Protein AF-A0A2V6MSI1-F1 (afdb_monomer)

Mean predicted aligned error: 4.28 Å

Foldseek 3Di:
DAFWDKKKKKFKQQDQVDWAAFWLAAGPDTDRGQKIWMWDDRPPDIWTKIWGRVVSRVPDDIDIDTFDWDDDPPDIDTDDPPVVVVVSVVSHDPPPIWIKIWMWIARDGRNDPRIGTPDIPDTGGDDD

Nearest PDB structures (foldseek):
  7rto-assembly1_C  TM=3.402E-01  e=1.644E+00  Bluetongue virus (serotype 1 / isolate South Africa)
  6gis-assembly1_C  TM=2.396E-01  e=7.862E+00  Homo sapiens

Secondary structure (DSSP, 8-state):
--S---EEEEEEE--TT---BSTTSPTT-B-S-SEEEEEEE-SS-EEEEEEE-GGGGGTPPPEEEEE-EEEETTEEEE---HHHHHHHHHH--TTT-EEEEEEEEESS-TTSTTEEEEEE---EEPP-

Radius of gyration: 14.1 Å; Cα contacts (8 Å, |Δi|>4): 304; chains: 1; bounding box: 38×28×39 Å

Structure (mmCIF, N/CA/C/O backbone):
data_AF-A0A2V6MSI1-F1
#
_entry.id   AF-A0A2V6MSI1-F1
#
loop_
_atom_site.group_PDB
_atom_site.id
_atom_site.type_symbol
_atom_site.label_atom_id
_atom_site.label_alt_id
_atom_site.label_comp_id
_atom_site.label_asym_id
_atom_site.label_entity_id
_atom_site.label_seq_id
_atom_site.pdbx_PDB_ins_code
_atom_site.Cartn_x
_atom_site.Cartn_y
_atom_site.Cartn_z
_atom_site.occupancy
_atom_site.B_iso_or_equiv
_atom_site.auth_seq_id
_atom_site.auth_comp_id
_atom_site.auth_asym_id
_atom_site.auth_atom_id
_atom_site.pdbx_PDB_model_num
ATOM 1 N N . GLY A 1 1 ? 5.453 3.789 17.562 1.00 39.16 1 GLY A N 1
ATOM 2 C CA . GLY A 1 1 ? 4.197 3.026 17.458 1.00 39.16 1 GLY A CA 1
ATOM 3 C C . GLY A 1 1 ? 4.234 1.926 18.491 1.00 39.16 1 GLY A C 1
ATOM 4 O O . GLY A 1 1 ? 5.309 1.376 18.697 1.00 39.16 1 GLY A O 1
ATOM 5 N N . SER A 1 2 ? 3.119 1.697 19.185 1.00 40.19 2 SER A N 1
ATOM 6 C CA . SER A 1 2 ? 2.952 0.626 20.181 1.00 40.19 2 SER A CA 1
ATOM 7 C C . SER A 1 2 ? 3.033 -0.768 19.520 1.00 40.19 2 SER A C 1
ATOM 9 O O . SER A 1 2 ? 2.729 -0.864 18.332 1.00 40.19 2 SER A O 1
ATOM 11 N N . PRO A 1 3 ? 3.440 -1.829 20.245 1.00 48.75 3 PRO A N 1
ATOM 12 C CA . PRO A 1 3 ? 3.565 -3.190 19.720 1.00 48.75 3 PRO A CA 1
ATOM 13 C C . PRO A 1 3 ? 2.203 -3.860 19.453 1.00 48.75 3 PRO A C 1
ATOM 15 O O . PRO A 1 3 ? 1.333 -3.859 20.319 1.00 48.75 3 PRO A O 1
ATOM 18 N N . GLY A 1 4 ? 2.064 -4.498 18.285 1.00 56.56 4 GLY A N 1
ATOM 19 C CA . GLY A 1 4 ? 1.224 -5.680 18.060 1.00 56.56 4 GLY A CA 1
ATOM 20 C C . GLY A 1 4 ? -0.284 -5.487 17.950 1.00 56.56 4 GLY A C 1
ATOM 21 O O . GLY A 1 4 ? -0.976 -6.014 18.819 1.00 56.56 4 GLY A O 1
ATOM 22 N N . VAL A 1 5 ? -0.828 -4.822 16.912 1.00 70.38 5 VAL A N 1
ATOM 23 C CA . VAL A 1 5 ? -2.305 -4.699 16.826 1.00 70.38 5 VAL A CA 1
ATOM 24 C C . VAL A 1 5 ? -3.010 -4.913 15.472 1.00 70.38 5 VAL A 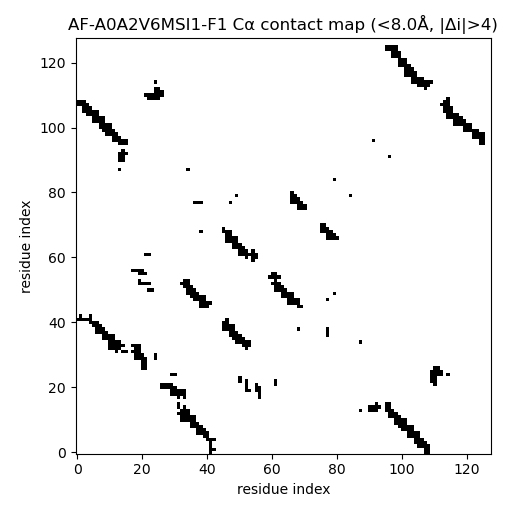C 1
ATOM 26 O O . VAL A 1 5 ? -4.228 -4.859 15.427 1.00 70.38 5 VAL A O 1
ATOM 29 N N . PHE A 1 6 ? -2.320 -5.391 14.439 1.00 73.25 6 PHE A N 1
ATOM 30 C CA . PHE A 1 6 ? -2.843 -5.655 13.080 1.00 73.25 6 PHE A CA 1
ATOM 31 C C . PHE A 1 6 ? -2.958 -4.428 12.174 1.00 73.25 6 PHE A C 1
ATOM 33 O O . PHE A 1 6 ? -3.541 -3.408 12.535 1.00 73.25 6 PHE A O 1
ATOM 40 N N . ASP A 1 7 ? -2.471 -4.608 10.947 1.00 86.62 7 ASP A N 1
ATOM 41 C CA . ASP A 1 7 ? -2.541 -3.632 9.867 1.00 86.62 7 ASP A CA 1
ATOM 42 C C . ASP A 1 7 ? -3.162 -4.275 8.620 1.00 86.62 7 ASP A C 1
ATOM 44 O O . ASP A 1 7 ? -2.997 -5.471 8.367 1.00 86.62 7 ASP A O 1
ATOM 48 N N . TRP A 1 8 ? -3.841 -3.475 7.800 1.00 91.50 8 TRP A N 1
ATOM 49 C CA . TRP A 1 8 ? -4.403 -3.909 6.518 1.00 91.50 8 TRP A CA 1
ATOM 50 C C . TRP A 1 8 ? -3.833 -3.060 5.407 1.00 91.50 8 TRP A C 1
ATOM 52 O O . TRP A 1 8 ? -3.996 -1.841 5.416 1.00 91.50 8 TRP A O 1
ATOM 62 N N . HIS A 1 9 ? -3.149 -3.693 4.463 1.00 92.56 9 HIS A N 1
ATOM 63 C CA . HIS A 1 9 ? -2.434 -3.013 3.395 1.00 92.56 9 HIS A CA 1
ATOM 64 C C . HIS A 1 9 ? -2.941 -3.464 2.025 1.00 92.56 9 HIS A C 1
ATOM 66 O O . HIS A 1 9 ? -3.056 -4.654 1.734 1.00 92.56 9 HIS A O 1
ATOM 72 N N . PHE A 1 10 ? -3.143 -2.486 1.153 1.00 95.19 10 PHE A N 1
ATOM 73 C CA . PHE A 1 10 ? -3.321 -2.636 -0.278 1.00 95.19 10 PHE A CA 1
ATOM 74 C C . PHE A 1 10 ? -1.993 -2.307 -0.956 1.00 95.19 10 PHE A C 1
ATOM 76 O O . PHE A 1 10 ? -1.634 -1.137 -1.105 1.00 95.19 10 PHE A O 1
ATOM 83 N N . ALA A 1 11 ? -1.237 -3.343 -1.310 1.00 95.19 11 ALA A N 1
ATOM 84 C CA . ALA A 1 11 ? 0.016 -3.190 -2.038 1.00 95.19 11 ALA A CA 1
ATOM 85 C C . ALA A 1 11 ? -0.300 -3.030 -3.528 1.00 95.19 11 ALA A C 1
ATOM 87 O O . ALA A 1 11 ? -0.963 -3.891 -4.109 1.00 95.19 11 ALA A O 1
ATOM 88 N N . LEU A 1 12 ? 0.159 -1.941 -4.134 1.00 96.81 12 LEU A N 1
ATOM 89 C CA . LEU A 1 12 ? -0.097 -1.581 -5.523 1.00 96.81 12 LEU A CA 1
ATOM 90 C C . LEU A 1 12 ? 1.233 -1.650 -6.279 1.00 96.81 12 LE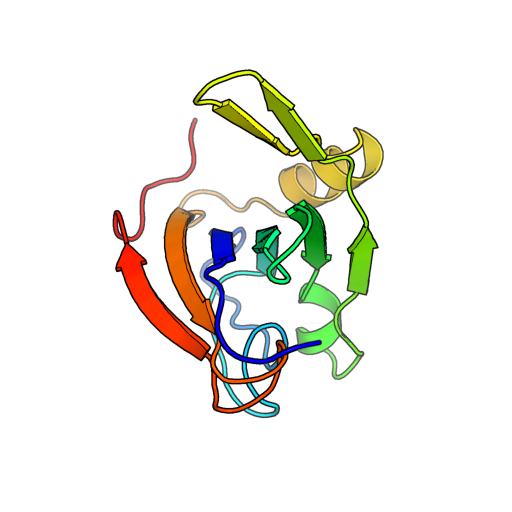U A C 1
ATOM 92 O O . LEU A 1 12 ? 2.098 -0.792 -6.110 1.00 96.81 12 LEU A O 1
ATOM 96 N N . ASN A 1 13 ? 1.395 -2.710 -7.065 1.00 96.25 13 ASN A N 1
ATOM 97 C CA . ASN A 1 13 ? 2.493 -2.874 -8.009 1.00 96.25 13 ASN A CA 1
ATOM 98 C C . ASN A 1 13 ? 2.044 -2.267 -9.337 1.00 96.25 13 ASN A C 1
ATOM 100 O O . ASN A 1 13 ? 1.221 -2.841 -10.049 1.00 96.25 13 ASN A O 1
ATOM 104 N N . THR A 1 14 ? 2.532 -1.073 -9.613 1.00 96.06 14 THR A N 1
ATOM 105 C CA . THR A 1 14 ? 2.176 -0.288 -10.789 1.00 96.06 14 THR A CA 1
ATOM 106 C C . THR A 1 14 ? 3.099 -0.561 -11.973 1.00 96.06 14 THR A C 1
ATOM 108 O O . THR A 1 14 ? 2.656 -0.375 -13.101 1.00 96.06 14 THR A O 1
ATOM 111 N N . ASP A 1 15 ? 4.313 -1.064 -11.740 1.00 93.44 15 ASP A N 1
ATOM 112 C CA . ASP A 1 15 ? 5.302 -1.397 -12.771 1.00 93.44 15 ASP A CA 1
ATOM 113 C C . ASP A 1 15 ? 6.061 -2.674 -12.369 1.00 93.44 15 ASP A C 1
ATOM 115 O O . ASP A 1 15 ? 6.825 -2.693 -11.407 1.00 93.44 15 ASP A O 1
ATOM 119 N N . ASP A 1 16 ? 5.863 -3.768 -13.113 1.00 90.88 16 ASP A N 1
ATOM 120 C CA . ASP A 1 16 ? 6.455 -5.068 -12.777 1.00 90.88 16 ASP A CA 1
ATOM 121 C C . ASP A 1 16 ? 7.962 -5.171 -13.059 1.00 90.88 16 ASP A C 1
ATOM 123 O O . ASP A 1 16 ? 8.589 -6.174 -12.701 1.00 90.88 16 ASP A O 1
ATOM 127 N N . SER A 1 17 ? 8.555 -4.126 -13.640 1.00 92.81 17 SER A N 1
ATOM 128 C CA . SER A 1 17 ? 9.993 -4.014 -13.852 1.00 92.81 17 SER A CA 1
ATOM 129 C C . SER A 1 17 ? 10.735 -3.402 -12.660 1.00 92.81 17 SER A C 1
ATOM 131 O O . SER A 1 17 ? 11.968 -3.475 -12.607 1.00 92.81 17 SER A O 1
ATOM 133 N N . THR A 1 18 ? 10.018 -2.842 -11.677 1.00 92.81 18 THR A N 1
ATOM 134 C CA . THR A 1 18 ? 10.618 -2.167 -10.522 1.00 92.81 18 THR A CA 1
ATOM 135 C C . THR A 1 18 ? 10.399 -2.896 -9.202 1.00 92.81 18 THR A C 1
ATOM 137 O O . THR A 1 18 ? 9.405 -3.571 -8.959 1.00 92.81 18 THR A O 1
ATOM 140 N N . TYR A 1 19 ? 11.388 -2.769 -8.315 1.00 95.12 19 TYR A N 1
ATOM 141 C CA . TYR A 1 19 ? 11.343 -3.308 -6.958 1.00 95.12 19 TYR A CA 1
ATOM 142 C C . TYR A 1 19 ? 11.914 -2.258 -6.011 1.00 95.12 19 TYR A C 1
ATOM 144 O O . TYR A 1 19 ? 13.115 -2.263 -5.744 1.00 95.12 19 TYR A O 1
ATOM 152 N N . PRO A 1 20 ? 11.105 -1.312 -5.514 1.00 95.50 20 PRO A N 1
ATOM 153 C CA . PRO A 1 20 ? 11.604 -0.337 -4.560 1.00 95.50 20 PRO A CA 1
ATOM 154 C C . PRO A 1 20 ? 12.097 -1.013 -3.266 1.00 95.50 20 PRO A C 1
ATOM 156 O O . PRO A 1 20 ? 11.488 -1.995 -2.813 1.00 95.50 20 PRO A O 1
ATOM 159 N N . PRO A 1 21 ? 13.183 -0.519 -2.647 1.00 94.25 21 PRO A N 1
ATOM 160 C CA . PRO A 1 21 ? 13.638 -0.993 -1.346 1.00 94.25 21 PRO A CA 1
ATOM 161 C C . PRO A 1 21 ? 12.913 -0.308 -0.178 1.00 94.25 21 PRO A C 1
ATOM 163 O O . PRO A 1 21 ? 12.359 0.783 -0.307 1.00 94.25 21 PRO A O 1
ATOM 166 N N . GLY A 1 22 ? 12.980 -0.923 1.001 1.00 88.94 22 GLY A N 1
ATOM 167 C CA . GLY A 1 22 ? 12.610 -0.298 2.270 1.00 88.94 22 GLY A CA 1
ATOM 168 C C . GLY A 1 22 ? 11.105 -0.153 2.486 1.00 88.94 22 GLY A C 1
ATOM 169 O O . GLY A 1 22 ? 10.310 -0.934 1.958 1.00 88.94 22 GLY A O 1
ATOM 170 N N . LEU A 1 23 ? 10.732 0.840 3.297 1.00 89.56 23 LEU A N 1
ATOM 171 C CA . LEU A 1 23 ? 9.404 1.050 3.885 1.00 89.56 23 LEU A CA 1
ATOM 172 C C . LEU A 1 23 ? 8.230 0.626 2.971 1.00 89.56 23 LEU A C 1
ATOM 174 O O . LEU A 1 23 ? 8.198 1.074 1.831 1.00 89.56 23 LEU A O 1
ATOM 178 N N . PRO A 1 24 ? 7.243 -0.167 3.442 1.00 85.00 24 PRO A N 1
ATOM 179 C CA . PRO A 1 24 ? 7.039 -0.599 4.828 1.00 85.00 24 PRO A CA 1
ATOM 180 C C . PRO A 1 24 ? 7.975 -1.727 5.285 1.00 85.00 24 PRO A C 1
ATOM 182 O O . PRO A 1 24 ? 7.910 -2.129 6.444 1.00 85.00 24 PRO A O 1
ATOM 185 N N . LEU A 1 25 ? 8.849 -2.217 4.405 1.00 85.38 25 LEU A N 1
ATOM 186 C CA . LEU A 1 25 ? 9.830 -3.249 4.725 1.00 85.38 25 LEU A CA 1
ATOM 187 C C . LEU A 1 25 ? 11.092 -2.660 5.374 1.00 85.38 25 LEU A C 1
ATOM 189 O O . LEU A 1 25 ? 11.363 -1.466 5.204 1.00 85.38 25 LEU A O 1
ATOM 193 N N . PRO A 1 26 ? 11.886 -3.483 6.080 1.00 85.44 26 PRO A N 1
ATOM 194 C CA . PRO A 1 26 ? 13.181 -3.064 6.601 1.00 85.44 26 PRO A CA 1
ATOM 195 C C . PRO A 1 26 ? 14.099 -2.466 5.520 1.00 85.44 26 PRO A C 1
ATOM 197 O O . PRO A 1 26 ? 14.004 -2.840 4.343 1.00 85.44 26 PRO A O 1
ATOM 200 N N . PRO A 1 27 ? 15.019 -1.553 5.881 1.00 85.75 27 PRO A N 1
ATOM 201 C CA . PRO A 1 27 ? 16.048 -1.072 4.965 1.00 85.75 27 PRO A CA 1
ATOM 202 C C . PRO A 1 27 ? 16.788 -2.229 4.277 1.00 85.75 27 PRO A C 1
ATOM 204 O O . PRO A 1 27 ? 17.179 -3.197 4.920 1.00 85.75 27 PRO A O 1
ATOM 207 N N . GLY A 1 28 ? 16.978 -2.135 2.958 1.00 86.00 28 GLY A N 1
ATOM 208 C CA . GLY A 1 28 ? 17.636 -3.180 2.161 1.00 86.00 28 GLY A CA 1
ATOM 209 C C . GLY A 1 28 ? 16.729 -4.333 1.713 1.00 86.00 28 GLY A C 1
ATOM 210 O O . GLY A 1 28 ? 17.176 -5.171 0.935 1.00 86.00 28 GLY A O 1
ATOM 211 N N . HIS A 1 29 ? 15.460 -4.369 2.133 1.00 88.94 29 HIS A N 1
ATOM 212 C CA . HIS A 1 29 ? 14.485 -5.345 1.640 1.00 88.94 29 HIS A CA 1
ATOM 213 C C . HIS A 1 29 ? 13.729 -4.801 0.432 1.00 88.94 29 HIS A C 1
ATOM 215 O O . HIS A 1 29 ? 13.245 -3.669 0.447 1.00 88.94 29 HIS A O 1
ATOM 221 N N . PHE A 1 30 ? 13.593 -5.629 -0.600 1.00 92.31 30 PHE A N 1
ATOM 222 C CA . PHE A 1 30 ? 12.994 -5.260 -1.877 1.00 92.31 30 PHE A CA 1
ATOM 223 C C . PHE A 1 30 ? 11.633 -5.927 -2.039 1.00 92.31 30 PHE A C 1
ATOM 225 O O . PHE A 1 30 ? 11.468 -7.111 -1.745 1.00 92.31 30 PHE A O 1
ATOM 232 N N . ALA A 1 31 ? 10.659 -5.167 -2.530 1.00 91.69 31 ALA A N 1
ATOM 233 C CA . ALA A 1 31 ? 9.346 -5.691 -2.869 1.00 91.69 31 ALA A CA 1
ATOM 234 C C . ALA A 1 31 ? 8.741 -4.922 -4.040 1.00 91.69 31 ALA A C 1
ATOM 236 O O . ALA A 1 31 ? 9.001 -3.727 -4.168 1.00 91.69 31 ALA A O 1
ATOM 237 N N . PRO A 1 32 ? 7.901 -5.589 -4.840 1.00 93.56 32 PRO A N 1
ATOM 238 C CA . PRO A 1 32 ? 7.438 -5.080 -6.128 1.00 93.56 32 PRO A CA 1
ATOM 239 C C . PRO A 1 32 ? 6.343 -4.011 -6.056 1.00 93.56 32 PRO A C 1
ATOM 241 O O . PRO A 1 32 ? 5.844 -3.611 -7.085 1.00 93.56 32 PRO A O 1
ATOM 244 N N . ALA A 1 33 ? 5.842 -3.627 -4.882 1.00 95.56 33 ALA A N 1
ATOM 245 C CA . ALA A 1 33 ? 4.796 -2.607 -4.825 1.00 95.56 33 ALA A CA 1
ATOM 246 C C . ALA A 1 33 ? 5.419 -1.215 -4.708 1.00 95.56 33 ALA A C 1
ATOM 248 O O . ALA A 1 33 ? 6.116 -0.943 -3.728 1.00 95.56 33 ALA A O 1
ATOM 249 N N . GLU A 1 34 ? 5.141 -0.324 -5.657 1.00 97.00 34 GLU A N 1
ATOM 250 C CA . GLU A 1 34 ? 5.545 1.083 -5.579 1.00 97.00 34 GLU A CA 1
ATOM 251 C C . GLU A 1 34 ? 4.704 1.849 -4.569 1.00 97.00 34 GLU A C 1
ATOM 253 O O . GLU A 1 34 ? 5.231 2.730 -3.891 1.00 97.00 34 GLU A O 1
ATOM 258 N N . PHE A 1 35 ? 3.429 1.489 -4.416 1.00 97.19 35 PHE A N 1
ATOM 259 C CA . PHE A 1 35 ? 2.551 2.139 -3.455 1.00 97.19 35 PHE A CA 1
ATOM 260 C C . PHE A 1 35 ? 1.962 1.159 -2.453 1.00 97.19 35 PHE A C 1
ATOM 262 O O . PHE A 1 35 ? 1.673 0.002 -2.759 1.00 97.19 35 PHE A O 1
ATOM 269 N N . TYR A 1 36 ? 1.729 1.659 -1.246 1.00 96.06 36 TYR A N 1
ATOM 270 C CA . TYR A 1 36 ? 0.928 0.978 -0.239 1.00 96.06 36 TYR A CA 1
ATOM 271 C C . TYR A 1 36 ? -0.140 1.935 0.256 1.00 96.06 36 TYR A C 1
ATOM 273 O O . TYR A 1 36 ? 0.176 3.055 0.641 1.00 96.06 36 TYR A O 1
ATOM 281 N N . VAL A 1 37 ? -1.389 1.490 0.281 1.00 97.00 37 VAL A N 1
ATOM 282 C CA . VAL A 1 37 ? -2.477 2.175 0.986 1.00 97.00 37 VAL A CA 1
ATOM 283 C C . VAL A 1 37 ? -2.861 1.297 2.160 1.00 97.00 37 VAL A C 1
ATOM 285 O O . VAL A 1 37 ? -3.086 0.111 1.959 1.00 97.00 37 VAL A O 1
ATOM 288 N N . GLY A 1 38 ? -2.926 1.823 3.377 1.00 94.19 38 GLY A N 1
ATOM 289 C CA . GLY A 1 38 ? -3.177 0.974 4.535 1.00 94.19 38 GLY A CA 1
ATOM 290 C C . GLY A 1 38 ? -3.910 1.644 5.681 1.00 94.19 38 GLY A C 1
ATOM 291 O O . GLY A 1 38 ? -3.913 2.868 5.814 1.00 94.19 38 GLY A O 1
ATOM 292 N N . ALA A 1 39 ? -4.543 0.800 6.491 1.00 93.25 39 ALA A N 1
ATOM 293 C CA . ALA A 1 39 ? -5.088 1.140 7.793 1.00 93.25 39 ALA A CA 1
ATOM 294 C C . ALA A 1 39 ? -4.207 0.492 8.863 1.00 93.25 39 ALA A C 1
ATOM 296 O O . ALA A 1 39 ? -3.983 -0.718 8.813 1.00 93.25 39 ALA A O 1
ATOM 297 N N . LEU A 1 40 ? -3.744 1.294 9.818 1.00 89.62 40 LEU A N 1
ATOM 298 C CA . LEU A 1 40 ? -2.957 0.845 10.963 1.00 89.62 40 LEU A CA 1
ATOM 299 C C . LEU A 1 40 ? -3.811 0.954 12.223 1.00 89.62 40 LEU A C 1
ATOM 301 O O . LEU A 1 40 ? -4.449 1.993 12.425 1.00 89.62 40 LEU A O 1
ATOM 305 N N . TRP A 1 41 ? -3.812 -0.074 13.068 1.00 87.75 41 TRP A N 1
ATOM 306 C CA . TRP A 1 41 ? -4.457 -0.032 14.380 1.00 87.75 41 TRP A CA 1
ATOM 307 C C . TRP A 1 41 ? -3.394 0.041 15.476 1.00 87.75 41 TRP A C 1
ATOM 309 O O . TRP A 1 41 ? -2.523 -0.817 15.577 1.00 87.75 41 TRP A O 1
ATOM 319 N N . ASP A 1 42 ? -3.459 1.073 16.316 1.00 83.12 42 ASP A N 1
ATOM 320 C CA . ASP A 1 42 ? -2.475 1.289 17.387 1.00 83.12 42 ASP A CA 1
ATOM 321 C C . ASP A 1 42 ? -2.896 0.711 18.750 1.00 83.12 42 ASP A C 1
ATOM 323 O O . ASP A 1 42 ? -2.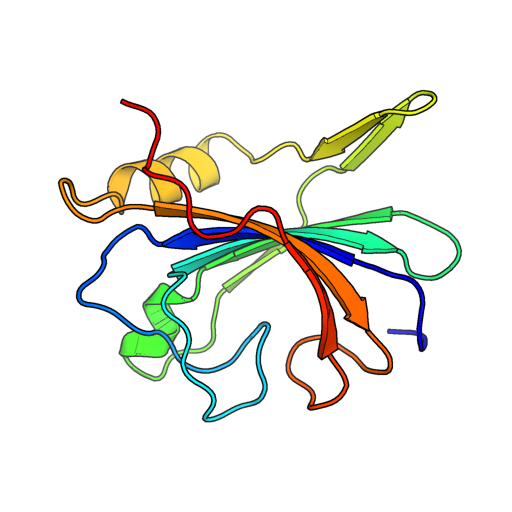198 0.897 19.750 1.00 83.12 42 ASP A O 1
ATOM 327 N N . GLY A 1 43 ? -4.036 0.013 18.796 1.00 83.69 43 GLY A N 1
ATOM 328 C CA . GLY A 1 43 ? -4.672 -0.456 20.030 1.00 83.69 43 GLY A CA 1
ATOM 329 C C . GLY A 1 43 ? -5.826 0.417 20.508 1.00 83.69 43 GLY A C 1
ATOM 330 O O . GLY A 1 43 ? -6.598 -0.026 21.358 1.00 83.69 43 GLY A O 1
ATOM 331 N N . THR A 1 44 ? -5.976 1.621 19.956 1.00 85.94 44 THR A N 1
ATOM 332 C CA . THR A 1 44 ? -6.997 2.593 20.368 1.00 85.94 44 THR A CA 1
ATOM 333 C C . THR A 1 44 ? -7.758 3.218 19.205 1.00 85.94 44 THR A C 1
ATOM 335 O O . THR A 1 44 ? -8.970 3.414 19.308 1.00 85.94 44 THR A O 1
ATOM 338 N N . ALA A 1 45 ? -7.078 3.515 18.099 1.00 87.12 45 ALA A N 1
ATOM 339 C CA . ALA A 1 45 ? -7.662 4.147 16.930 1.00 87.12 45 ALA A CA 1
ATOM 340 C C . ALA A 1 45 ? -7.050 3.602 15.637 1.00 87.12 45 ALA A C 1
ATOM 342 O O . ALA A 1 45 ? -5.916 3.121 15.594 1.00 87.12 45 ALA A O 1
ATOM 343 N N . PHE A 1 46 ? -7.826 3.709 14.558 1.00 90.56 46 PHE A N 1
ATOM 344 C CA . PHE A 1 46 ? -7.306 3.497 13.217 1.00 90.56 46 PHE A CA 1
ATOM 345 C C . PHE A 1 46 ? -6.653 4.778 12.704 1.00 90.56 46 PHE A C 1
ATOM 347 O O . PHE A 1 46 ? -7.198 5.871 12.869 1.00 90.56 46 PHE A O 1
ATOM 354 N N . SER A 1 47 ? -5.533 4.628 12.004 1.00 92.00 47 SER A N 1
ATOM 355 C CA . SER A 1 47 ? -4.925 5.677 11.183 1.00 92.00 47 SER A CA 1
ATOM 356 C C . SER A 1 47 ? -4.780 5.198 9.738 1.00 92.00 47 SER A C 1
ATOM 358 O O . SER A 1 47 ? -4.616 4.006 9.486 1.00 92.00 47 SER A O 1
ATOM 360 N N . GLY A 1 48 ? -4.898 6.120 8.782 1.00 94.38 48 GLY A N 1
ATOM 361 C CA . GLY A 1 48 ? -4.737 5.835 7.359 1.00 94.38 48 GLY A CA 1
ATOM 362 C C . GLY A 1 48 ? -3.385 6.317 6.841 1.00 94.38 48 GLY A C 1
ATOM 363 O O . GLY A 1 48 ? -2.950 7.425 7.167 1.00 94.38 48 GLY A O 1
ATOM 364 N N . LEU A 1 49 ? -2.751 5.514 5.991 1.00 94.75 49 LEU A N 1
ATOM 365 C CA . LEU A 1 49 ? -1.461 5.813 5.373 1.00 94.75 49 LEU A CA 1
ATOM 366 C C . LEU A 1 49 ? -1.487 5.524 3.866 1.00 94.75 49 LEU A C 1
ATOM 368 O O . LEU A 1 49 ? -2.039 4.516 3.429 1.00 94.75 49 LEU A O 1
ATOM 372 N N . LEU A 1 50 ? -0.831 6.381 3.085 1.00 97.56 50 LEU A N 1
ATOM 373 C CA . LEU A 1 50 ? -0.355 6.075 1.739 1.00 97.56 50 LEU A CA 1
ATOM 374 C C . LEU A 1 50 ? 1.168 6.223 1.704 1.00 97.56 50 LEU A C 1
ATOM 376 O O . LEU A 1 50 ? 1.700 7.233 2.161 1.00 97.56 50 LEU A O 1
ATOM 380 N N . ILE A 1 51 ? 1.861 5.233 1.151 1.00 97.00 51 ILE A N 1
ATOM 381 C CA . ILE A 1 51 ? 3.311 5.240 0.938 1.00 97.00 51 ILE A CA 1
ATOM 382 C C . ILE A 1 51 ? 3.576 5.268 -0.567 1.00 97.00 51 ILE A C 1
ATOM 384 O O . ILE A 1 51 ? 3.020 4.435 -1.278 1.00 97.00 51 ILE A O 1
ATOM 388 N N . ASP A 1 52 ? 4.432 6.179 -1.032 1.00 97.44 52 ASP A N 1
ATOM 389 C CA . ASP A 1 52 ? 5.027 6.168 -2.377 1.00 97.44 52 ASP A CA 1
ATOM 390 C C . ASP A 1 52 ? 6.516 5.823 -2.257 1.00 97.44 52 ASP A C 1
ATOM 392 O O . ASP A 1 52 ? 7.309 6.568 -1.675 1.00 97.44 52 ASP A O 1
ATOM 396 N N . ARG A 1 53 ? 6.892 4.660 -2.788 1.00 97.31 53 ARG A N 1
ATOM 397 C CA . ARG A 1 53 ? 8.247 4.104 -2.722 1.00 97.31 53 ARG A CA 1
ATOM 398 C C . ARG A 1 53 ? 9.054 4.383 -3.987 1.00 97.31 53 ARG A C 1
ATOM 400 O O . ARG A 1 53 ? 10.235 4.054 -4.005 1.00 97.31 53 ARG A O 1
ATOM 407 N N . ARG A 1 54 ? 8.490 5.016 -5.024 1.00 96.56 54 ARG A N 1
ATOM 408 C CA . ARG A 1 54 ? 9.220 5.319 -6.272 1.00 96.56 54 ARG A CA 1
ATOM 409 C C . ARG A 1 54 ? 10.506 6.124 -6.034 1.00 96.56 54 ARG A C 1
ATOM 411 O O . ARG A 1 54 ? 11.515 5.772 -6.641 1.00 96.56 54 ARG A O 1
ATOM 418 N N . PRO A 1 55 ? 10.561 7.121 -5.122 1.00 96.94 55 PRO A N 1
ATOM 419 C CA . PRO A 1 55 ? 11.818 7.816 -4.820 1.00 96.94 55 PRO A CA 1
ATOM 420 C C . PRO A 1 55 ? 12.931 6.893 -4.292 1.00 96.94 55 PRO A C 1
ATOM 422 O O . PRO A 1 55 ? 14.112 7.155 -4.520 1.00 96.94 55 PRO A O 1
ATOM 425 N N . ALA A 1 56 ? 12.581 5.769 -3.656 1.00 95.69 56 ALA A N 1
ATOM 426 C CA . ALA A 1 56 ? 13.554 4.798 -3.156 1.00 95.69 56 ALA A CA 1
ATOM 427 C C . ALA A 1 56 ? 14.313 4.070 -4.272 1.00 95.69 56 ALA A C 1
ATOM 429 O O . ALA A 1 56 ? 15.423 3.593 -4.034 1.00 95.69 56 ALA A O 1
ATOM 430 N N . LEU A 1 57 ? 13.783 4.050 -5.500 1.00 95.19 57 LEU A N 1
ATOM 431 C CA . LEU A 1 57 ? 14.485 3.515 -6.672 1.00 95.19 57 LEU A CA 1
ATOM 432 C C . LEU A 1 57 ? 15.754 4.310 -7.012 1.00 95.19 57 LEU A C 1
ATOM 434 O O . LEU A 1 57 ? 16.676 3.766 -7.613 1.00 95.19 57 LEU A O 1
ATOM 438 N N . THR A 1 58 ? 15.828 5.581 -6.609 1.00 95.81 58 THR A N 1
ATOM 439 C CA . THR A 1 58 ? 16.988 6.461 -6.830 1.00 95.81 58 THR A CA 1
ATOM 440 C C . THR A 1 58 ? 17.721 6.806 -5.530 1.00 95.81 58 THR A C 1
ATOM 442 O O . THR A 1 58 ? 18.513 7.747 -5.481 1.00 95.81 58 THR A O 1
ATOM 445 N N . GLY A 1 59 ? 17.474 6.036 -4.465 1.00 93.94 59 GLY A N 1
ATOM 446 C CA . GLY A 1 59 ? 18.116 6.206 -3.161 1.00 93.94 59 GLY A CA 1
ATOM 447 C C . GLY A 1 59 ? 17.527 7.321 -2.292 1.00 93.94 59 GLY A C 1
ATOM 448 O O . GLY A 1 59 ? 18.099 7.627 -1.247 1.00 93.94 59 GLY A O 1
ATOM 449 N N . GLN A 1 60 ? 16.402 7.928 -2.685 1.00 96.00 60 GLN A N 1
ATOM 450 C CA . GLN A 1 60 ? 15.688 8.892 -1.846 1.00 96.00 60 GLN A CA 1
ATOM 451 C C . GLN A 1 60 ? 14.704 8.190 -0.895 1.00 96.00 60 GLN A C 1
ATOM 453 O O . GLN A 1 60 ? 14.232 7.095 -1.191 1.00 96.00 60 GLN A O 1
ATOM 458 N N . PRO A 1 61 ? 14.354 8.785 0.257 1.00 93.88 61 PRO A N 1
ATOM 459 C CA . PRO A 1 61 ? 13.367 8.190 1.153 1.00 93.88 61 PRO A CA 1
ATOM 460 C C . PRO A 1 61 ? 11.989 8.040 0.493 1.00 93.88 61 PRO A C 1
ATOM 462 O O . PRO A 1 61 ? 11.557 8.913 -0.260 1.00 93.88 61 PRO A O 1
ATOM 465 N N . 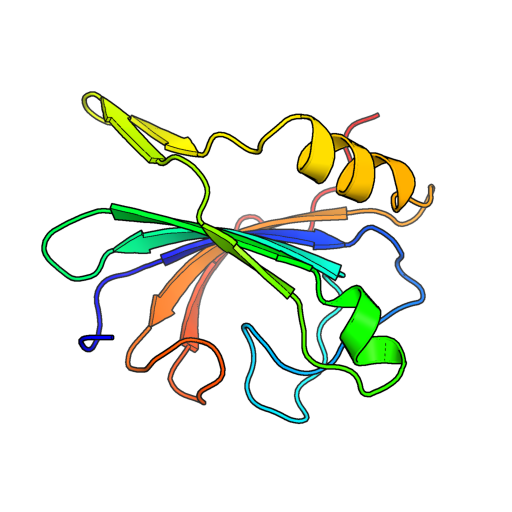ALA A 1 62 ? 11.272 6.965 0.830 1.00 95.44 62 ALA A N 1
ATOM 466 C CA . ALA A 1 62 ? 9.863 6.823 0.472 1.00 95.44 62 ALA A CA 1
ATOM 467 C C . ALA A 1 62 ? 9.026 7.952 1.099 1.00 95.44 62 ALA A C 1
ATOM 469 O O . ALA A 1 62 ? 9.274 8.377 2.232 1.00 95.44 62 ALA A O 1
ATOM 470 N N . LEU A 1 63 ? 8.014 8.414 0.371 1.00 96.38 63 LEU A N 1
ATOM 471 C CA . LEU A 1 63 ? 7.101 9.457 0.824 1.00 96.38 63 LEU A CA 1
ATOM 472 C C . LEU A 1 63 ? 5.932 8.816 1.567 1.00 96.38 63 LEU A C 1
ATOM 474 O O . LEU A 1 63 ? 5.414 7.781 1.152 1.00 96.38 63 LEU A O 1
ATOM 478 N N . GLN A 1 64 ? 5.514 9.437 2.665 1.00 96.00 64 GLN A N 1
ATOM 479 C CA . GLN A 1 64 ? 4.406 8.973 3.494 1.00 96.00 64 GLN A CA 1
ATOM 480 C C . GLN A 1 64 ? 3.370 10.077 3.637 1.00 96.00 64 GLN A C 1
ATOM 482 O O . GLN A 1 64 ? 3.704 11.216 3.963 1.00 96.00 64 GLN A O 1
ATOM 487 N N . TYR A 1 65 ? 2.109 9.718 3.438 1.00 97.06 65 TYR A N 1
ATOM 488 C CA . TYR A 1 65 ? 0.981 10.629 3.524 1.00 97.06 65 TYR A CA 1
ATOM 489 C C . TYR A 1 65 ? -0.054 10.063 4.483 1.00 97.06 65 TYR A C 1
ATOM 491 O O . TYR A 1 65 ? -0.554 8.956 4.285 1.00 97.06 65 TYR A O 1
ATOM 499 N N . SER A 1 66 ? -0.423 10.838 5.499 1.00 96.31 66 SER A N 1
ATOM 500 C CA . SER A 1 66 ? -1.619 10.538 6.281 1.00 96.31 66 SER A CA 1
ATOM 501 C C . SER A 1 66 ? -2.849 10.728 5.399 1.00 96.31 66 SER A C 1
ATOM 503 O O . SER A 1 66 ? -3.023 11.785 4.789 1.00 96.31 66 SER A O 1
ATOM 505 N N . ILE A 1 67 ? -3.703 9.710 5.336 1.00 97.50 67 ILE A N 1
ATOM 506 C CA . ILE A 1 67 ? -4.962 9.763 4.589 1.00 97.50 67 ILE A CA 1
ATOM 507 C C . ILE A 1 67 ? -6.148 9.590 5.543 1.00 97.50 67 ILE A C 1
ATOM 509 O O . ILE A 1 67 ? -6.018 8.905 6.562 1.00 97.50 67 ILE A O 1
ATOM 513 N N . PRO A 1 68 ? -7.313 10.194 5.246 1.00 97.44 68 PRO A N 1
ATOM 514 C CA . PRO A 1 68 ? -8.498 10.003 6.065 1.00 97.44 68 PRO A CA 1
ATOM 515 C C . PRO A 1 68 ? -8.886 8.528 6.183 1.00 97.44 68 PRO A C 1
ATOM 517 O O . PRO A 1 68 ? -8.989 7.810 5.183 1.00 97.44 68 PRO A O 1
ATOM 520 N N . VAL A 1 69 ? -9.163 8.114 7.417 1.00 95.44 69 VAL A N 1
ATOM 521 C CA . VAL A 1 69 ? -9.760 6.824 7.754 1.00 95.44 69 VAL A CA 1
ATOM 522 C C . VAL A 1 69 ? -11.051 7.062 8.525 1.00 95.44 69 VAL A C 1
ATOM 524 O O . VAL A 1 69 ? -11.131 7.955 9.368 1.00 95.44 69 VAL A O 1
ATOM 527 N N . SER A 1 70 ? -12.081 6.279 8.223 1.00 95.31 70 SER A N 1
ATOM 528 C CA . SER A 1 70 ? -13.326 6.275 8.990 1.00 95.31 70 SER A CA 1
ATOM 529 C C . SER A 1 70 ? -13.787 4.849 9.249 1.00 95.31 70 SER A C 1
ATOM 531 O O . SER A 1 70 ? -13.570 3.957 8.428 1.00 95.31 70 SER A O 1
ATOM 533 N N . VAL A 1 71 ? -14.416 4.641 10.405 1.00 92.75 71 VAL A N 1
ATOM 534 C CA . VAL A 1 71 ? -14.984 3.354 10.807 1.00 92.75 71 VAL A CA 1
ATOM 535 C C . VAL A 1 71 ? -16.482 3.531 10.995 1.00 92.75 71 VAL A C 1
ATOM 537 O O . VAL A 1 71 ? -16.923 4.398 11.748 1.00 92.75 71 VAL A O 1
ATOM 540 N N . SER A 1 72 ? -17.271 2.719 10.296 1.00 93.56 72 SER A N 1
ATOM 541 C CA . SER A 1 72 ? -18.729 2.711 10.398 1.00 93.56 72 SER A CA 1
ATOM 542 C C . SER A 1 72 ? -19.225 1.272 10.470 1.00 93.56 72 SER A C 1
ATOM 544 O O . SER A 1 72 ? -19.200 0.535 9.481 1.00 93.56 72 SER A O 1
ATOM 546 N N . GLY A 1 73 ? -19.643 0.850 11.666 1.00 91.94 73 GLY A N 1
ATOM 547 C CA . GLY A 1 73 ? -20.001 -0.542 11.932 1.00 91.94 73 GLY A CA 1
ATOM 548 C C . GLY A 1 73 ? -18.839 -1.483 11.606 1.00 91.94 73 GLY A C 1
ATOM 549 O O . GLY A 1 73 ? -17.748 -1.336 12.146 1.00 91.94 73 GLY A O 1
ATOM 550 N N . SER A 1 74 ? -19.070 -2.428 10.695 1.00 90.88 74 SER A N 1
ATOM 551 C CA . SER A 1 74 ? -18.074 -3.402 10.229 1.00 90.88 74 SER A CA 1
ATOM 552 C C . SER A 1 74 ? -17.220 -2.922 9.049 1.00 90.88 74 SER A C 1
ATOM 554 O O . SER A 1 74 ? -16.524 -3.725 8.430 1.00 90.88 74 SER A O 1
ATOM 556 N N . ARG A 1 75 ? -17.290 -1.636 8.683 1.00 93.12 75 ARG A N 1
ATOM 557 C CA . ARG A 1 75 ? -16.569 -1.082 7.531 1.00 93.12 75 ARG A CA 1
ATOM 558 C C . ARG A 1 75 ? -15.484 -0.120 7.980 1.00 93.12 75 ARG A C 1
ATOM 560 O O . ARG A 1 75 ? -15.769 0.847 8.683 1.00 93.12 75 ARG A O 1
ATOM 567 N N . ILE A 1 76 ? -14.273 -0.354 7.487 1.00 92.31 76 ILE A N 1
ATOM 568 C CA . ILE A 1 76 ? -13.171 0.606 7.506 1.00 92.31 76 ILE A CA 1
ATOM 569 C C . ILE A 1 76 ? -13.079 1.206 6.106 1.00 92.31 76 ILE A C 1
ATOM 571 O O . ILE A 1 76 ? -13.060 0.477 5.115 1.00 92.31 76 ILE A O 1
ATOM 575 N N . ILE A 1 77 ? -13.046 2.532 6.020 1.00 95.38 77 ILE A N 1
ATOM 576 C CA . ILE A 1 77 ? -12.954 3.265 4.757 1.00 95.38 77 ILE A CA 1
ATOM 577 C C . ILE A 1 77 ? -11.684 4.106 4.790 1.00 95.38 77 ILE A C 1
ATOM 579 O O . ILE A 1 77 ? -11.568 5.019 5.608 1.00 95.38 77 ILE A O 1
ATOM 583 N N . LEU A 1 78 ? -10.763 3.812 3.874 1.00 96.38 78 LEU A N 1
ATOM 584 C CA . LEU A 1 78 ? -9.592 4.633 3.578 1.00 96.38 78 LEU A CA 1
ATOM 585 C C . LEU A 1 78 ? -9.909 5.526 2.381 1.00 96.38 78 LEU A C 1
ATOM 587 O O . LEU A 1 78 ? -10.341 5.038 1.338 1.00 96.38 78 LEU A O 1
ATOM 591 N N . THR A 1 79 ? -9.699 6.832 2.523 1.00 97.25 79 THR A N 1
ATOM 592 C CA . THR A 1 79 ? -9.969 7.797 1.448 1.00 97.25 79 THR A CA 1
ATOM 593 C C . THR A 1 79 ? -8.659 8.347 0.912 1.00 97.25 79 THR A C 1
ATOM 595 O O . THR A 1 79 ? -8.012 9.148 1.576 1.00 97.25 79 THR A O 1
ATOM 598 N N . VAL A 1 80 ? -8.267 7.956 -0.301 1.00 97.62 80 VAL A N 1
ATOM 599 C CA . VAL A 1 80 ? -7.079 8.519 -0.959 1.00 97.62 80 VAL A CA 1
ATOM 600 C C . VAL A 1 80 ? -7.443 9.866 -1.600 1.00 97.62 80 VAL A C 1
ATOM 602 O O . VAL A 1 80 ? -8.334 9.902 -2.452 1.00 97.62 80 VAL A O 1
ATOM 605 N N . PRO A 1 81 ? -6.780 10.982 -1.233 1.00 97.75 81 PRO A N 1
ATOM 606 C CA . PRO A 1 81 ? -7.002 12.276 -1.872 1.00 97.75 81 PRO A CA 1
ATOM 607 C C . PRO A 1 81 ? -6.800 12.219 -3.390 1.00 97.75 81 PRO A C 1
ATOM 609 O O . PRO A 1 81 ? -5.882 11.557 -3.872 1.00 97.75 81 PRO A O 1
ATOM 612 N N . ALA A 1 82 ? -7.608 12.969 -4.145 1.00 97.62 82 ALA A N 1
ATOM 613 C CA . ALA A 1 82 ? -7.621 12.907 -5.610 1.00 97.62 82 ALA A CA 1
ATOM 614 C C . ALA A 1 82 ? -6.248 13.163 -6.259 1.00 97.62 82 ALA A C 1
ATOM 616 O O . ALA A 1 82 ? -5.916 12.513 -7.247 1.00 97.62 82 ALA A O 1
ATOM 617 N N . ALA A 1 83 ? -5.441 14.066 -5.689 1.00 97.25 83 ALA A N 1
ATOM 618 C CA . ALA A 1 83 ? -4.085 14.335 -6.167 1.00 97.25 83 ALA A CA 1
ATOM 619 C C . ALA A 1 83 ? -3.177 13.098 -6.040 1.00 97.25 83 ALA A C 1
ATOM 621 O O . ALA A 1 83 ? -2.545 12.704 -7.012 1.00 97.25 83 ALA A O 1
ATOM 622 N N . LEU A 1 84 ? -3.186 12.423 -4.885 1.00 97.44 84 LEU A N 1
ATOM 623 C CA . LEU A 1 84 ? -2.406 11.196 -4.682 1.00 97.44 84 LEU A CA 1
ATOM 624 C C . LEU A 1 84 ? -2.954 10.034 -5.522 1.00 97.44 84 LEU A C 1
ATOM 626 O O . LEU A 1 84 ? -2.189 9.260 -6.083 1.00 97.44 84 LEU A O 1
ATOM 630 N N . ALA A 1 85 ? -4.276 9.931 -5.674 1.00 96.44 85 ALA A N 1
ATOM 631 C CA . ALA A 1 85 ? -4.880 8.930 -6.551 1.00 96.44 85 ALA A CA 1
ATOM 632 C C . ALA A 1 85 ? -4.491 9.137 -8.028 1.00 96.44 85 ALA A C 1
ATOM 634 O O . ALA A 1 85 ? -4.350 8.166 -8.772 1.00 96.44 85 ALA A O 1
ATOM 635 N N . ALA A 1 86 ? -4.314 10.390 -8.465 1.00 97.19 86 ALA A N 1
ATOM 636 C CA . ALA A 1 86 ? -3.822 10.701 -9.803 1.00 97.19 86 ALA A CA 1
ATOM 637 C C . ALA A 1 86 ? -2.361 10.267 -9.992 1.00 97.19 86 ALA A C 1
ATOM 639 O O . ALA A 1 86 ? -2.053 9.714 -11.044 1.00 97.19 86 ALA A O 1
ATOM 640 N N . GLU A 1 87 ? -1.510 10.434 -8.974 1.00 97.00 87 GLU A N 1
ATOM 641 C CA . GLU A 1 87 ? -0.125 9.938 -8.977 1.00 97.00 87 GLU A CA 1
ATOM 642 C C . GLU A 1 87 ? -0.057 8.414 -9.122 1.00 97.00 87 GLU A C 1
ATOM 644 O O . GLU A 1 87 ? 0.659 7.915 -9.989 1.00 97.00 87 GLU A O 1
ATOM 649 N N . VAL A 1 88 ? -0.850 7.672 -8.336 1.00 96.19 88 VAL A N 1
ATOM 650 C CA . VAL A 1 88 ? -0.920 6.204 -8.453 1.00 96.19 88 VAL A CA 1
ATOM 651 C C . VAL A 1 88 ? -1.364 5.807 -9.856 1.00 96.19 88 VAL A C 1
ATOM 653 O O . VAL A 1 88 ? -0.722 4.984 -10.497 1.00 96.19 88 VAL A O 1
ATOM 656 N N . ARG A 1 89 ? -2.443 6.418 -10.364 1.00 94.75 89 ARG A N 1
ATOM 657 C CA . ARG A 1 89 ? -2.978 6.101 -11.694 1.00 94.75 89 ARG A CA 1
ATOM 658 C C . ARG A 1 89 ? -1.971 6.391 -12.808 1.00 94.75 89 ARG A C 1
ATOM 660 O O . ARG A 1 89 ? -1.897 5.620 -13.754 1.00 94.75 89 ARG A O 1
ATOM 667 N N . ALA A 1 90 ? -1.222 7.488 -12.710 1.00 95.94 90 ALA A N 1
ATOM 668 C CA . ALA A 1 90 ? -0.222 7.861 -13.705 1.00 95.94 90 ALA A CA 1
ATOM 669 C C . ALA A 1 90 ? 0.986 6.909 -13.732 1.00 95.94 90 ALA A C 1
ATOM 671 O O . ALA A 1 90 ? 1.667 6.836 -14.750 1.00 95.94 90 ALA A O 1
ATOM 672 N N . ALA A 1 91 ? 1.244 6.188 -12.638 1.00 95.25 91 ALA A N 1
ATOM 673 C CA . ALA A 1 91 ? 2.335 5.223 -12.540 1.00 95.25 91 ALA A CA 1
ATOM 674 C C . ALA A 1 91 ? 1.992 3.833 -13.104 1.00 95.25 91 ALA A C 1
ATOM 676 O O . ALA A 1 91 ? 2.894 3.023 -13.277 1.00 95.25 91 ALA A O 1
ATOM 677 N N . VAL A 1 92 ? 0.714 3.531 -13.367 1.00 95.62 92 VAL A N 1
ATOM 678 C CA . VAL A 1 92 ? 0.277 2.198 -13.814 1.00 95.62 92 VAL A CA 1
ATOM 679 C C . VAL A 1 92 ? 0.777 1.900 -15.230 1.00 95.62 92 VAL A C 1
ATOM 681 O O . VAL A 1 92 ? 0.403 2.578 -16.187 1.00 95.62 92 VAL A O 1
ATOM 684 N N . VAL A 1 93 ? 1.543 0.819 -15.367 1.00 93.00 93 VAL A N 1
ATOM 685 C CA . VAL A 1 93 ? 2.031 0.261 -16.631 1.00 93.00 93 VAL A CA 1
ATOM 686 C C . VAL A 1 93 ? 1.333 -1.077 -16.900 1.00 93.00 93 VAL A C 1
ATOM 688 O O . VAL A 1 93 ? 1.369 -2.003 -16.089 1.00 93.00 93 VAL A O 1
ATOM 691 N N . LEU A 1 94 ? 0.658 -1.181 -18.051 1.00 89.50 94 LEU A N 1
ATOM 692 C CA . LEU A 1 94 ? -0.059 -2.389 -18.477 1.00 89.50 94 LEU A CA 1
ATOM 693 C C . LEU A 1 94 ? 0.546 -2.987 -19.761 1.00 89.50 94 LEU A C 1
ATOM 695 O O . LEU A 1 94 ? 0.925 -2.225 -20.653 1.00 89.50 94 LEU A O 1
ATOM 699 N N . PRO A 1 95 ? 0.536 -4.328 -19.917 1.00 89.38 95 PRO A N 1
ATOM 700 C CA . PRO A 1 95 ? 0.213 -5.325 -18.889 1.00 89.38 95 PRO A CA 1
ATOM 701 C C . PRO A 1 95 ? 1.339 -5.424 -17.844 1.00 89.38 95 PRO A C 1
ATOM 703 O O . PRO A 1 95 ? 2.472 -5.081 -18.147 1.00 89.38 95 PRO A O 1
ATOM 706 N N . GLY A 1 96 ? 1.033 -5.903 -16.636 1.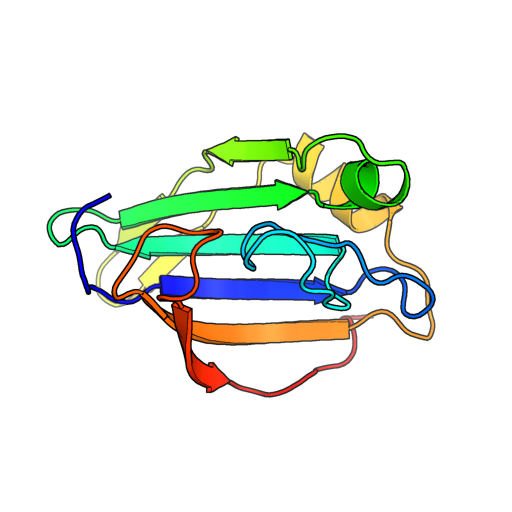00 88.06 96 GLY A N 1
ATOM 707 C CA . GLY A 1 96 ? 2.043 -6.132 -15.586 1.00 88.06 96 GLY A CA 1
ATOM 708 C C . GLY A 1 96 ? 1.645 -5.566 -14.225 1.00 88.06 96 GLY A C 1
ATOM 709 O O . GLY A 1 96 ? 1.896 -6.198 -13.194 1.00 88.06 96 GLY A O 1
ATOM 710 N N . ALA A 1 97 ? 0.920 -4.443 -14.209 1.00 94.31 97 ALA A N 1
ATOM 711 C CA . ALA A 1 97 ? 0.392 -3.898 -12.966 1.00 94.31 97 ALA A CA 1
ATOM 712 C C . ALA A 1 97 ? -0.536 -4.892 -12.249 1.00 94.31 97 ALA A C 1
ATOM 714 O O . ALA A 1 97 ? -1.374 -5.584 -12.842 1.00 94.31 97 ALA A O 1
ATOM 715 N N . THR A 1 98 ? -0.386 -4.948 -10.932 1.00 95.75 98 THR A N 1
ATOM 716 C CA . THR A 1 98 ? -1.100 -5.857 -10.039 1.00 95.75 98 THR A CA 1
ATOM 717 C C . THR A 1 98 ? -1.343 -5.204 -8.686 1.00 95.75 98 THR A C 1
ATOM 719 O O . THR A 1 98 ? -0.687 -4.239 -8.301 1.00 95.75 98 THR A O 1
ATOM 722 N N . TRP A 1 99 ? -2.282 -5.741 -7.925 1.00 95.56 99 TRP A N 1
ATOM 723 C CA . TRP A 1 99 ? -2.534 -5.306 -6.558 1.00 95.56 99 TRP A CA 1
ATOM 724 C C . TRP A 1 99 ? -2.697 -6.509 -5.633 1.00 95.56 99 TRP A C 1
ATOM 726 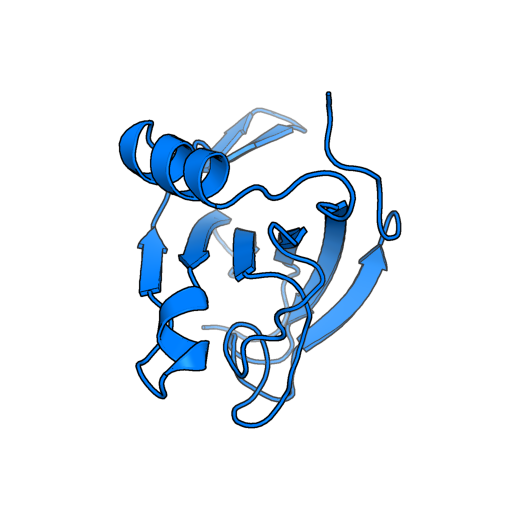O O . TRP A 1 99 ? -2.825 -7.648 -6.077 1.00 95.56 99 TRP A O 1
ATOM 736 N N . ASN A 1 100 ? -2.645 -6.277 -4.329 1.00 94.50 100 ASN A N 1
ATOM 737 C CA . ASN A 1 100 ? -2.907 -7.289 -3.312 1.00 94.50 100 ASN A CA 1
ATOM 738 C C . ASN A 1 100 ? -3.635 -6.641 -2.130 1.00 94.50 100 ASN A C 1
ATOM 740 O O . ASN A 1 100 ? -3.558 -5.428 -1.946 1.00 94.50 100 ASN A O 1
ATOM 744 N N . CYS A 1 101 ? -4.300 -7.451 -1.315 1.00 94.25 101 CYS A N 1
ATOM 745 C CA . CYS A 1 101 ? -4.818 -7.083 -0.005 1.00 94.25 101 CYS A CA 1
ATOM 746 C C . CYS A 1 101 ? -4.211 -8.039 1.021 1.00 94.25 101 CYS A C 1
ATOM 748 O O . CYS A 1 101 ? -4.325 -9.258 0.873 1.00 94.25 101 CYS A O 1
ATOM 750 N N . ILE A 1 102 ? -3.531 -7.481 2.018 1.00 92.56 102 ILE A N 1
ATOM 751 C CA . ILE A 1 102 ? -2.749 -8.228 2.999 1.00 92.56 102 ILE A CA 1
ATOM 752 C C . ILE A 1 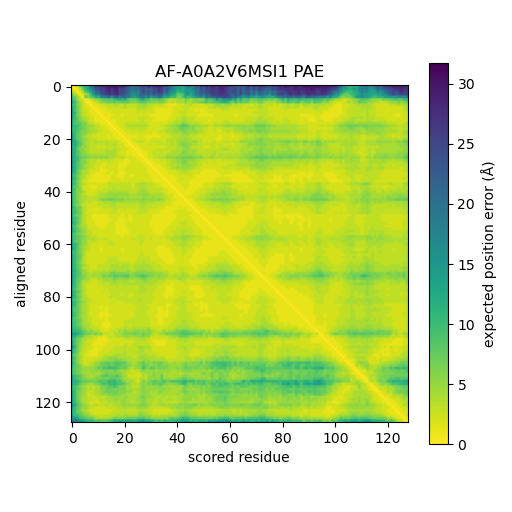102 ? -3.147 -7.762 4.397 1.00 92.56 102 ILE A C 1
ATOM 754 O O . ILE A 1 102 ? -3.153 -6.562 4.673 1.00 92.56 102 ILE A O 1
ATOM 758 N N . THR A 1 103 ? -3.429 -8.716 5.278 1.00 90.88 103 THR A N 1
ATOM 759 C CA . THR A 1 103 ? -3.47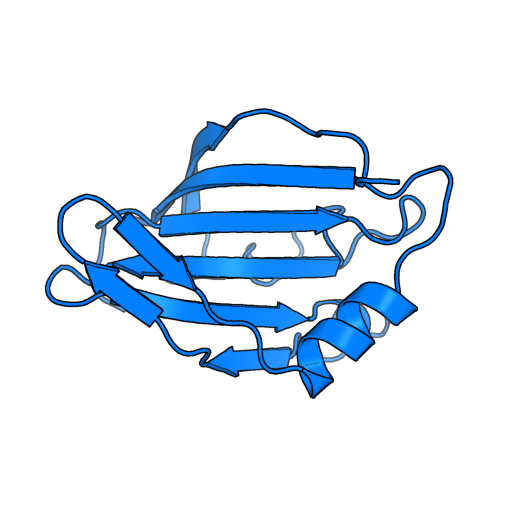2 -8.492 6.724 1.00 90.88 103 THR A CA 1
ATOM 760 C C . THR A 1 103 ? -2.091 -8.787 7.291 1.00 90.88 103 THR A C 1
ATOM 762 O O . THR A 1 103 ? -1.532 -9.868 7.084 1.00 90.88 103 THR A O 1
ATOM 765 N N . LEU A 1 104 ? -1.534 -7.825 8.011 1.00 87.38 104 LEU A N 1
ATOM 766 C CA . LEU A 1 104 ? -0.230 -7.909 8.646 1.00 87.38 104 LEU A CA 1
ATOM 767 C C . LEU A 1 104 ? -0.406 -7.924 10.161 1.00 87.38 104 LEU A C 1
ATOM 769 O O . LEU A 1 104 ? -1.301 -7.283 10.704 1.00 87.38 104 LEU A O 1
ATOM 773 N N . ARG A 1 105 ? 0.490 -8.620 10.849 1.00 84.81 105 ARG A N 1
ATOM 774 C CA . ARG A 1 105 ? 0.734 -8.457 12.276 1.00 84.81 105 ARG A CA 1
ATOM 775 C C . ARG A 1 105 ? 2.041 -7.689 12.440 1.00 84.81 105 ARG A C 1
ATOM 777 O O . ARG A 1 105 ? 3.085 -8.155 11.991 1.00 84.81 105 ARG A O 1
ATOM 784 N N . ALA A 1 106 ? 1.971 -6.536 13.091 1.00 80.62 106 ALA A N 1
ATOM 785 C CA . ALA A 1 106 ? 3.122 -5.684 13.350 1.00 80.62 106 ALA A CA 1
ATOM 786 C C . ALA A 1 106 ? 3.537 -5.772 14.822 1.00 80.62 106 ALA A C 1
ATOM 788 O O . ALA A 1 106 ? 2.951 -5.114 15.673 1.00 80.62 106 ALA A O 1
ATOM 789 N N . ASP A 1 107 ? 4.551 -6.573 15.136 1.00 79.25 107 ASP A N 1
ATOM 790 C CA . ASP A 1 107 ? 5.185 -6.623 16.461 1.00 79.25 107 ASP A CA 1
ATOM 791 C C . ASP A 1 107 ? 6.219 -5.484 16.651 1.00 79.25 107 ASP A C 1
ATOM 793 O O . ASP A 1 107 ? 6.753 -5.286 17.742 1.00 79.25 107 ASP A O 1
ATOM 797 N N . GLY A 1 108 ? 6.469 -4.699 15.596 1.00 76.44 108 GLY A N 1
ATOM 798 C CA . GLY A 1 108 ? 7.312 -3.505 15.584 1.00 76.44 108 GLY A CA 1
ATOM 799 C C . GLY A 1 108 ? 6.717 -2.386 14.726 1.00 76.44 108 GLY A C 1
ATOM 800 O O . GLY A 1 108 ? 5.606 -2.487 14.216 1.00 76.44 108 GLY A O 1
ATOM 801 N N . ILE A 1 109 ? 7.460 -1.292 14.559 1.00 78.19 109 ILE A N 1
ATOM 802 C CA . ILE A 1 109 ? 7.048 -0.199 13.666 1.00 78.19 109 ILE A CA 1
ATOM 803 C C . ILE A 1 109 ? 7.271 -0.577 12.193 1.00 78.19 109 ILE A C 1
ATOM 805 O O . ILE A 1 109 ? 8.141 -1.397 11.888 1.00 78.19 109 ILE A O 1
ATOM 809 N N . LEU A 1 110 ? 6.537 0.053 11.270 1.00 82.50 110 LEU A N 1
ATOM 810 C CA . LEU A 1 110 ? 6.811 -0.076 9.834 1.00 82.50 110 LEU A CA 1
ATOM 811 C C . LEU A 1 110 ? 8.284 0.234 9.536 1.00 82.50 110 LEU A C 1
ATOM 813 O O . LEU A 1 110 ? 8.861 1.164 10.100 1.00 82.50 110 LEU A O 1
ATOM 817 N N . GLY A 1 111 ? 8.887 -0.544 8.639 1.00 82.62 111 GLY A N 1
ATOM 818 C CA . GLY A 1 111 ? 10.311 -0.441 8.329 1.00 82.62 111 GLY A CA 1
ATOM 819 C C . GLY A 1 111 ? 11.236 -1.151 9.322 1.00 82.62 111 GLY A C 1
ATOM 820 O O . GLY A 1 111 ? 12.446 -0.963 9.243 1.00 82.62 111 GLY A O 1
ATOM 821 N N . SER A 1 112 ? 10.700 -1.954 10.243 1.00 82.12 112 SER A N 1
ATOM 822 C CA . SER A 1 112 ? 11.476 -2.852 11.110 1.00 82.12 112 SER A CA 1
ATOM 823 C C . SER A 1 112 ? 11.201 -4.321 10.783 1.00 82.12 112 SER A C 1
ATOM 825 O O . SER A 1 112 ? 10.224 -4.634 10.103 1.00 82.12 112 SER A O 1
ATOM 827 N N . ASP A 1 113 ? 12.036 -5.230 11.293 1.00 78.25 113 ASP A N 1
ATOM 828 C CA . ASP A 1 113 ? 11.894 -6.684 11.094 1.00 78.25 113 ASP A CA 1
ATOM 829 C C . ASP A 1 113 ? 10.653 -7.296 11.779 1.00 78.25 113 ASP A C 1
ATOM 831 O O . ASP A 1 113 ? 10.413 -8.496 11.675 1.00 78.25 113 ASP A O 1
ATOM 835 N N . GLY A 1 114 ? 9.847 -6.491 12.480 1.00 78.75 114 GLY A N 1
ATOM 836 C CA . GLY A 1 114 ? 8.671 -6.936 13.232 1.00 78.75 114 GLY A CA 1
ATOM 837 C C . GLY A 1 114 ? 7.363 -6.998 12.438 1.00 78.75 114 GLY A C 1
ATOM 838 O O . GLY A 1 114 ? 6.303 -6.957 13.054 1.00 78.75 114 GLY A O 1
ATOM 839 N N . ILE A 1 115 ? 7.392 -7.026 11.101 1.00 79.50 115 ILE A N 1
ATOM 840 C CA . ILE A 1 115 ? 6.179 -7.088 10.266 1.00 79.50 115 ILE A CA 1
ATOM 841 C C . ILE A 1 115 ? 6.004 -8.497 9.695 1.00 79.50 115 ILE A C 1
ATOM 843 O O . ILE A 1 115 ? 6.816 -8.969 8.900 1.00 79.50 115 ILE A O 1
ATOM 847 N N . HIS A 1 116 ? 4.900 -9.150 10.049 1.00 81.62 116 HIS A N 1
ATOM 848 C CA . HIS A 1 116 ? 4.580 -10.514 9.640 1.00 81.62 116 HIS A CA 1
ATOM 849 C C . HIS A 1 116 ? 3.293 -10.544 8.813 1.00 81.62 116 HIS A C 1
ATOM 851 O O . HIS A 1 116 ? 2.283 -9.968 9.206 1.00 81.62 116 HIS A O 1
ATOM 857 N N . SER A 1 117 ? 3.296 -11.240 7.674 1.00 82.88 117 SER A N 1
ATOM 858 C CA . SER A 1 117 ? 2.056 -11.484 6.924 1.00 82.88 117 SER A CA 1
ATOM 859 C C . SER A 1 117 ? 1.200 -12.518 7.650 1.00 82.88 117 SER A C 1
ATOM 861 O O . SER A 1 117 ? 1.675 -13.618 7.920 1.00 82.88 117 SER A O 1
ATOM 863 N N . ALA A 1 118 ? -0.041 -12.154 7.969 1.00 85.69 118 ALA A N 1
ATOM 864 C CA . ALA A 1 118 ? -1.008 -13.042 8.608 1.00 85.69 118 ALA A CA 1
ATOM 865 C C . ALA A 1 118 ? -1.934 -13.697 7.573 1.00 85.69 118 ALA A C 1
ATOM 867 O O . ALA A 1 118 ? -2.167 -14.899 7.644 1.00 85.69 118 ALA A O 1
ATOM 868 N N . ASP A 1 119 ? -2.428 -12.915 6.609 1.00 89.38 119 ASP A N 1
ATOM 869 C CA . ASP A 1 119 ? -3.298 -13.387 5.526 1.00 89.38 119 ASP A CA 1
ATOM 870 C C . ASP A 1 119 ? -3.154 -12.498 4.281 1.00 89.38 119 ASP A C 1
ATOM 872 O O . ASP A 1 119 ? -2.842 -11.311 4.399 1.00 89.38 119 ASP A O 1
ATOM 876 N N . ALA A 1 120 ? -3.376 -13.050 3.088 1.00 92.12 120 ALA A N 1
ATOM 877 C CA . ALA A 1 120 ? -3.351 -12.306 1.833 1.00 92.12 120 ALA A CA 1
ATOM 878 C C . ALA A 1 120 ? -4.240 -12.953 0.769 1.00 92.12 120 ALA A C 1
ATOM 880 O O . ALA A 1 120 ? -4.229 -14.169 0.590 1.00 92.12 120 ALA A O 1
ATOM 881 N N . ILE A 1 121 ? -4.902 -12.127 -0.044 1.00 93.62 121 ILE A N 1
ATOM 882 C CA . ILE A 1 121 ? -5.662 -12.622 -1.207 1.00 93.62 121 ILE A CA 1
ATOM 883 C C . ILE A 1 121 ? -4.752 -13.069 -2.367 1.00 93.62 121 ILE A C 1
ATOM 885 O O . ILE A 1 121 ? -5.225 -13.608 -3.366 1.00 93.62 121 ILE A O 1
ATOM 889 N N . GLY A 1 122 ? -3.447 -12.808 -2.265 1.00 90.88 122 GLY A N 1
ATOM 890 C CA . GLY A 1 122 ? -2.483 -13.024 -3.337 1.00 90.88 122 GLY A CA 1
ATOM 891 C C . GLY A 1 122 ? -2.528 -11.928 -4.402 1.00 90.88 122 GLY A C 1
ATOM 892 O O . GLY A 1 122 ? -3.412 -11.077 -4.437 1.00 90.88 122 GLY A O 1
ATOM 893 N N . ARG A 1 123 ? -1.533 -11.925 -5.286 1.00 91.38 123 ARG A N 1
ATOM 894 C CA . ARG A 1 123 ? -1.412 -10.910 -6.335 1.00 91.38 123 ARG A CA 1
ATOM 895 C C . ARG A 1 123 ? -2.558 -11.041 -7.346 1.00 91.38 123 ARG A C 1
ATOM 897 O O . ARG A 1 123 ? -2.675 -12.061 -8.017 1.00 91.38 123 ARG A O 1
ATOM 904 N N . GLN A 1 124 ? -3.355 -9.988 -7.467 1.00 95.94 124 GLN A N 1
ATOM 905 C CA . GLN A 1 124 ? -4.468 -9.858 -8.400 1.00 95.94 124 GLN A CA 1
ATOM 906 C C . GLN A 1 124 ? -4.083 -8.942 -9.571 1.00 95.94 124 GLN A C 1
ATOM 908 O O . GLN A 1 124 ? -3.315 -7.996 -9.371 1.00 95.94 124 GLN A O 1
ATOM 913 N N . PRO A 1 125 ? -4.601 -9.178 -10.790 1.00 94.19 125 PRO A N 1
ATOM 914 C CA . PRO A 1 125 ? -4.406 -8.261 -11.910 1.00 94.19 125 PRO A CA 1
ATOM 915 C C . PRO A 1 125 ? -4.992 -6.881 -11.598 1.00 94.19 125 PRO A C 1
ATOM 917 O O . PRO A 1 125 ? -6.002 -6.768 -10.894 1.00 94.19 125 PRO A O 1
ATOM 920 N N . TRP A 1 126 ? -4.363 -5.827 -12.122 1.00 91.44 126 TRP A N 1
ATOM 921 C CA . TRP A 1 126 ? -4.921 -4.481 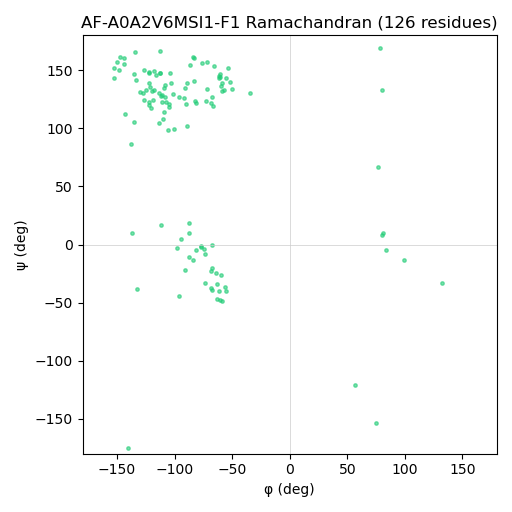-12.026 1.00 91.44 126 TRP A CA 1
ATOM 922 C C . TRP A 1 126 ? -6.305 -4.420 -12.695 1.00 91.44 126 TRP A C 1
ATOM 924 O O . TRP A 1 126 ? -6.462 -4.980 -13.786 1.00 91.44 126 TRP A O 1
ATOM 934 N N . PRO A 1 127 ? -7.309 -3.766 -12.079 1.00 84.81 127 PRO A N 1
ATOM 935 C CA . PRO A 1 127 ? -8.610 -3.576 -12.713 1.00 84.81 127 PRO A CA 1
ATOM 936 C C . PRO A 1 127 ? -8.467 -2.819 -14.039 1.00 84.81 127 PRO A C 1
ATOM 938 O O . PRO A 1 127 ? -7.783 -1.796 -14.085 1.00 84.81 127 PRO A O 1
ATOM 941 N N . GLN A 1 128 ? -9.102 -3.330 -15.097 1.00 72.38 128 GLN A N 1
ATOM 942 C CA . GLN A 1 128 ? -9.176 -2.665 -16.404 1.00 72.38 128 GLN A CA 1
ATOM 943 C C . GLN A 1 128 ? -10.350 -1.693 -16.478 1.00 72.38 128 GLN A C 1
ATOM 945 O O . GLN A 1 128 ? -11.409 -2.005 -15.886 1.00 72.38 128 GLN A O 1
#

pLDDT: mean 90.0, std 9.98, range [39.16, 97.75]

Solvent-accessible surface area (backbone atoms only — not comparable to full-atom values): 6912 Å² total; per-residue (Å²): 120,67,70,56,54,40,32,42,35,37,38,33,18,26,39,72,91,47,56,23,42,22,66,67,36,28,78,87,38,69,40,50,41,38,31,36,41,33,43,41,36,66,81,84,54,76,44,22,38,37,36,42,17,64,48,25,70,76,75,39,76,58,47,77,41,84,32,56,57,49,78,58,91,96,42,78,48,75,48,74,54,68,72,60,49,48,52,56,61,71,54,54,39,81,88,62,24,26,32,34,49,34,37,31,40,27,62,37,46,82,36,34,91,32,65,39,84,74,47,64,80,50,86,36,76,52,88,130

Sequence (128 aa):
GSPGVFDWHFALNTDDSTYPPGLPLPPGHFAPAEFYVGALWDGTAFSGLLIDRRPALTGQPALQYSIPVSVSGSRIILTVPAALAAEVRAAVVLPGATWNCITLRADGILGSDGIHSADAIGRQPWPQ